Protein AF-A0A530QMY6-F1 (afdb_monomer)

Solvent-accessible surface area (backbone atoms only — not comparable to full-atom values): 8881 Å² total; per-residue (Å²): 111,72,57,63,48,33,36,76,77,66,74,41,60,54,72,68,52,50,52,52,50,52,62,60,22,70,90,35,71,62,56,23,50,40,53,51,51,46,53,53,51,52,51,51,50,56,54,52,53,53,53,49,56,54,51,48,52,52,35,48,56,56,57,70,44,45,64,59,56,50,51,49,48,54,49,35,44,72,74,62,81,38,52,76,68,56,47,51,52,52,51,56,50,50,50,51,50,49,53,51,41,50,49,49,44,52,53,55,69,68,61,67,71,62,64,61,54,55,52,54,46,45,51,47,47,34,56,37,34,36,50,41,25,45,77,71,64,73,33,53,74,66,57,19,48,54,52,28,47,51,52,41,52,49,52,60,55,55,73,67,54,82,131

Secondary structure (DSSP, 8-state):
-HHHHHHHHHS---HHHHHHHHHHHTT-HHHHHHHHHHHHHHHHHHHHHHHHHHHHHHHHHHHHTHHHHHHHHHHHHHHTSS-HHHHHHHHHHHHHHHHHHHHHHHHHHH--TTHHHHHHHHHHHHHHHHHHHHHTS---HHHHHHHHHHHHHHHHHHTTS--

Sequence (163 aa):
ITTTRLILLQADAGEIITAFGTFVVGGSIAVGLVIFLIITVAQFIVVARGAERVAEVAARFTLDALPGKQMSIDAELRNGDIDQAEARRLRQQLERESQLFGAMDGAMKFVKGDVIAGIVIILVNLIGGFAVGTLQHDMSLGDAAATYSLLTVGDGLVAQIPA

Structure (mmCIF, N/CA/C/O backbone):
data_AF-A0A530QMY6-F1
#
_entry.id   AF-A0A530QMY6-F1
#
loop_
_atom_site.group_PDB
_atom_site.id
_atom_site.type_symbol
_atom_site.label_atom_id
_atom_site.label_alt_id
_atom_site.label_comp_id
_atom_site.label_asym_id
_atom_site.label_entity_id
_atom_site.label_seq_id
_atom_site.pdbx_PDB_ins_code
_atom_site.Cartn_x
_atom_site.Cartn_y
_atom_site.Cartn_z
_atom_site.occupancy
_atom_site.B_iso_or_equiv
_atom_site.auth_seq_id
_atom_site.auth_comp_id
_atom_site.auth_asym_id
_atom_site.auth_atom_id
_atom_site.pdbx_PDB_model_num
ATOM 1 N N . ILE A 1 1 ? 2.937 22.413 -10.580 1.00 61.56 1 ILE A N 1
ATOM 2 C CA . ILE A 1 1 ? 2.184 23.051 -11.694 1.00 61.56 1 ILE A CA 1
ATOM 3 C C . ILE A 1 1 ? 3.140 23.648 -12.731 1.00 61.56 1 ILE A C 1
ATOM 5 O O . ILE A 1 1 ? 3.013 23.309 -13.900 1.00 61.56 1 ILE A O 1
ATOM 9 N N . THR A 1 2 ? 4.134 24.452 -12.331 1.00 80.44 2 THR A N 1
ATOM 10 C CA . THR A 1 2 ? 5.116 25.059 -13.256 1.00 80.44 2 THR A CA 1
ATOM 11 C C . THR A 1 2 ? 5.920 24.023 -14.049 1.00 80.44 2 THR A C 1
ATOM 13 O O . THR A 1 2 ? 6.003 24.119 -15.265 1.00 80.44 2 THR A O 1
ATOM 16 N N . THR A 1 3 ? 6.415 22.977 -13.390 1.00 82.94 3 THR A N 1
ATOM 17 C CA . THR A 1 3 ? 7.236 21.925 -14.010 1.00 82.94 3 THR A CA 1
ATOM 18 C C . THR A 1 3 ? 6.471 21.073 -15.024 1.00 82.94 3 THR A C 1
ATOM 20 O O . THR A 1 3 ? 6.904 20.924 -16.157 1.00 82.94 3 THR A O 1
ATOM 23 N N . THR A 1 4 ? 5.289 20.564 -14.661 1.00 85.69 4 THR A N 1
ATOM 24 C CA . THR A 1 4 ? 4.439 19.762 -15.561 1.00 85.69 4 THR A CA 1
ATOM 25 C C . THR A 1 4 ? 4.070 20.536 -16.824 1.00 85.69 4 THR A C 1
ATOM 27 O O . THR A 1 4 ? 4.041 19.977 -17.914 1.00 85.69 4 THR A O 1
ATOM 30 N N . ARG A 1 5 ? 3.828 21.845 -16.691 1.00 87.00 5 ARG A N 1
ATOM 31 C CA . ARG A 1 5 ? 3.547 22.719 -17.829 1.00 87.00 5 ARG A CA 1
ATOM 32 C C . ARG A 1 5 ? 4.751 22.843 -18.768 1.00 87.00 5 ARG A C 1
ATOM 34 O O . ARG A 1 5 ? 4.552 22.799 -19.976 1.00 87.00 5 ARG A O 1
ATOM 41 N N . LEU A 1 6 ? 5.963 23.001 -18.236 1.00 87.31 6 LEU A N 1
ATOM 42 C CA . LEU A 1 6 ? 7.184 23.086 -19.047 1.00 87.31 6 LEU A CA 1
ATOM 43 C C . LEU A 1 6 ? 7.456 21.768 -19.788 1.00 87.31 6 LEU A C 1
ATOM 45 O O . LEU A 1 6 ? 7.688 21.789 -20.994 1.00 87.31 6 LEU A O 1
ATOM 49 N N . ILE A 1 7 ? 7.275 20.627 -19.114 1.00 87.56 7 ILE A N 1
ATOM 50 C CA . ILE A 1 7 ? 7.426 19.299 -19.727 1.00 87.56 7 ILE A CA 1
ATOM 51 C C . ILE A 1 7 ? 6.462 19.131 -20.906 1.00 87.56 7 ILE A C 1
ATOM 53 O O . ILE A 1 7 ? 6.872 1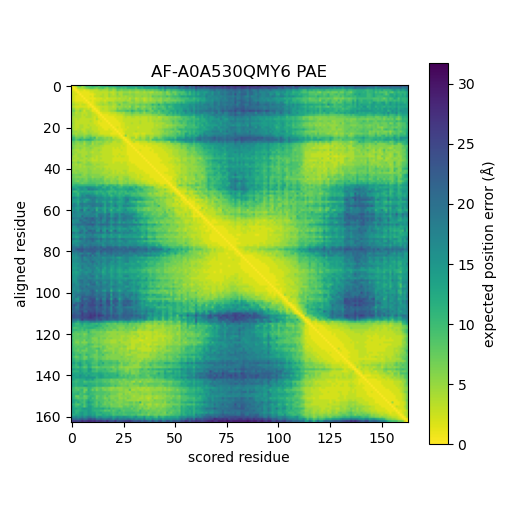8.734 -21.992 1.00 87.56 7 ILE A O 1
ATOM 57 N N . LEU A 1 8 ? 5.179 19.450 -20.710 1.00 89.12 8 LEU A N 1
ATOM 58 C CA . LEU A 1 8 ? 4.148 19.201 -21.721 1.00 89.12 8 LEU A CA 1
ATOM 59 C C . LEU A 1 8 ? 4.136 20.226 -22.865 1.00 89.12 8 LEU A C 1
ATOM 61 O O . LEU A 1 8 ? 3.751 19.872 -23.974 1.00 89.12 8 LEU A O 1
ATOM 65 N N . LEU A 1 9 ? 4.516 21.487 -22.618 1.00 89.88 9 LEU A N 1
ATOM 66 C CA . LEU A 1 9 ? 4.468 22.549 -23.638 1.00 89.88 9 LEU A CA 1
ATOM 67 C C . LEU A 1 9 ? 5.807 22.808 -24.330 1.00 89.88 9 LEU A C 1
ATOM 69 O O . LEU A 1 9 ? 5.812 23.313 -25.448 1.00 89.88 9 LEU A O 1
ATOM 73 N N . GLN A 1 10 ? 6.925 22.541 -23.658 1.00 89.38 10 GLN A N 1
ATOM 74 C CA . GLN A 1 10 ? 8.262 22.926 -24.123 1.00 89.38 10 GLN A CA 1
ATOM 75 C C . GLN A 1 10 ? 9.229 21.742 -24.201 1.00 89.38 10 GLN A C 1
ATOM 77 O O . GLN A 1 10 ? 10.360 21.933 -24.632 1.00 89.38 10 GLN A O 1
ATOM 82 N N . ALA A 1 11 ? 8.799 20.535 -23.801 1.00 86.81 11 ALA A N 1
ATOM 83 C CA . ALA A 1 11 ? 9.664 19.362 -23.660 1.00 86.81 11 ALA A CA 1
ATOM 84 C C . ALA A 1 11 ? 10.898 19.625 -22.772 1.00 86.81 11 ALA A C 1
ATOM 86 O O . ALA A 1 11 ? 11.921 18.958 -22.905 1.00 86.81 11 ALA A O 1
ATOM 87 N N . ASP A 1 12 ? 10.783 20.584 -21.849 1.00 87.50 12 ASP A N 1
ATOM 88 C CA . ASP A 1 12 ? 11.840 20.976 -20.925 1.00 87.50 12 ASP A CA 1
ATOM 89 C C . ASP A 1 12 ? 11.381 20.712 -19.490 1.00 87.50 12 ASP A C 1
ATOM 91 O O . ASP A 1 12 ? 10.367 21.234 -19.021 1.00 87.50 12 ASP A O 1
ATOM 95 N N . ALA A 1 13 ? 12.118 19.855 -18.794 1.00 82.94 13 ALA A N 1
ATOM 96 C CA . ALA A 1 13 ? 11.854 19.485 -17.412 1.00 82.94 13 ALA A CA 1
ATOM 97 C C . ALA A 1 13 ? 12.797 20.194 -16.418 1.00 82.94 13 ALA A C 1
ATOM 99 O O . ALA A 1 13 ? 12.627 20.056 -15.205 1.00 82.94 13 ALA A O 1
ATOM 100 N N . GLY A 1 14 ? 13.781 20.953 -16.911 1.00 87.56 14 GLY A N 1
ATOM 101 C CA . GLY A 1 14 ? 14.922 21.447 -16.147 1.00 87.56 14 GLY A CA 1
ATOM 102 C C . GLY A 1 14 ? 16.026 20.396 -15.963 1.00 87.56 14 GLY A C 1
ATOM 103 O O . GLY A 1 14 ? 15.806 19.190 -16.095 1.00 87.56 14 GLY A O 1
ATOM 104 N N . GLU A 1 15 ? 17.233 20.857 -15.623 1.00 87.06 15 GLU A N 1
ATOM 105 C CA . GLU A 1 15 ? 18.445 20.020 -15.561 1.00 87.06 15 GLU A CA 1
ATOM 106 C C . GLU A 1 15 ? 18.325 18.845 -14.586 1.00 87.06 15 GLU A C 1
ATOM 108 O O . GLU A 1 15 ? 18.714 17.727 -14.914 1.00 87.06 15 GLU A O 1
ATOM 113 N N . ILE A 1 16 ? 17.733 19.070 -13.409 1.00 87.88 16 ILE A N 1
ATOM 114 C CA . ILE A 1 16 ? 17.595 18.033 -12.377 1.00 87.88 16 ILE A CA 1
ATOM 115 C C . ILE A 1 16 ? 16.693 16.898 -12.869 1.00 87.88 16 ILE A C 1
ATOM 117 O O . ILE A 1 16 ? 17.054 15.731 -12.749 1.00 87.88 16 ILE A O 1
ATOM 121 N N . ILE A 1 17 ? 15.528 17.214 -13.438 1.00 88.06 17 ILE A N 1
ATOM 122 C CA . ILE A 1 17 ? 14.568 16.182 -13.856 1.00 88.06 17 ILE A CA 1
ATOM 123 C C . ILE A 1 17 ? 15.103 15.411 -15.055 1.00 88.06 17 ILE A C 1
ATOM 125 O O . ILE A 1 17 ? 14.980 14.190 -15.091 1.00 88.06 17 ILE A O 1
ATOM 129 N N . THR A 1 18 ? 15.756 16.098 -15.991 1.00 87.12 18 THR A N 1
ATOM 130 C CA . THR A 1 18 ? 16.423 15.447 -17.119 1.00 87.12 18 THR A CA 1
ATOM 131 C C . THR A 1 18 ? 17.545 14.523 -16.641 1.00 87.12 18 THR A C 1
ATOM 133 O O . THR A 1 18 ? 17.611 13.386 -17.099 1.00 87.12 18 THR A O 1
ATOM 136 N N . ALA A 1 19 ? 18.374 14.949 -15.680 1.00 88.06 19 ALA A N 1
ATOM 137 C CA . ALA A 1 19 ? 19.452 14.129 -15.120 1.00 88.06 19 ALA A CA 1
ATOM 138 C C . ALA A 1 19 ? 18.935 12.897 -14.355 1.00 88.06 19 ALA A C 1
ATOM 140 O O . ALA A 1 19 ? 19.451 11.795 -14.529 1.00 88.06 19 ALA A O 1
ATOM 141 N N . PHE A 1 20 ? 17.891 13.051 -13.535 1.00 86.06 20 PHE A N 1
ATOM 142 C CA . PHE A 1 20 ? 17.268 11.915 -12.848 1.00 86.06 20 PHE A CA 1
ATOM 143 C C . PHE A 1 20 ? 16.560 10.973 -13.825 1.00 86.06 20 PHE A C 1
ATOM 145 O O . PHE A 1 20 ? 16.655 9.756 -13.679 1.00 86.06 20 PHE A O 1
ATOM 152 N N . GLY A 1 21 ? 15.882 11.516 -14.838 1.00 85.94 21 GLY A N 1
ATOM 153 C CA . GLY A 1 21 ? 15.229 10.730 -15.880 1.00 85.94 21 GLY A CA 1
ATOM 154 C C . GLY A 1 21 ? 16.225 9.878 -16.664 1.00 85.94 21 GLY A C 1
ATOM 155 O O . GLY A 1 21 ? 16.010 8.679 -16.819 1.00 85.94 21 GLY A O 1
ATOM 156 N N . THR A 1 22 ? 17.348 10.454 -17.101 1.00 85.69 22 THR A N 1
ATOM 157 C CA . THR A 1 22 ? 18.393 9.702 -17.815 1.00 85.69 22 THR A CA 1
ATOM 158 C C . THR A 1 22 ? 19.091 8.682 -16.920 1.00 85.69 22 THR A C 1
ATOM 160 O O . THR A 1 22 ? 19.348 7.568 -17.376 1.00 85.69 22 THR A O 1
ATOM 163 N N . PHE A 1 23 ? 19.326 9.012 -15.646 1.00 86.12 23 PHE A N 1
ATOM 164 C CA . PHE A 1 23 ? 19.879 8.077 -14.665 1.00 86.12 23 PHE A CA 1
ATOM 165 C C . PHE A 1 23 ? 18.974 6.854 -14.446 1.00 86.12 23 PHE A C 1
ATOM 167 O O . PHE A 1 23 ? 19.454 5.725 -14.494 1.00 86.12 23 PHE A O 1
ATOM 174 N N . VAL A 1 24 ? 17.666 7.060 -14.251 1.00 85.00 24 VAL A N 1
ATOM 175 C CA . VAL A 1 24 ? 16.705 5.973 -13.974 1.00 85.00 24 VAL A CA 1
ATOM 176 C C . VAL A 1 24 ? 16.416 5.128 -15.214 1.00 85.00 24 VAL A C 1
ATOM 178 O O . VAL A 1 24 ? 16.273 3.913 -15.114 1.00 85.00 24 VAL A O 1
ATOM 181 N N . VAL A 1 25 ? 16.320 5.753 -16.389 1.00 86.44 25 VAL A N 1
ATOM 182 C CA . VAL A 1 25 ? 16.035 5.045 -17.645 1.00 86.44 25 VAL A CA 1
ATOM 183 C C . VAL A 1 25 ? 17.236 4.209 -18.092 1.00 86.44 25 VAL A C 1
ATOM 185 O O . VAL A 1 25 ? 17.046 3.181 -18.736 1.00 86.44 25 VAL A O 1
ATOM 188 N N . GLY A 1 26 ? 18.471 4.615 -17.772 1.00 77.69 26 GLY A N 1
ATOM 189 C CA . GLY A 1 26 ? 19.673 3.818 -18.051 1.00 77.69 26 GLY A CA 1
ATOM 190 C C . GLY A 1 26 ? 19.856 3.441 -19.530 1.00 77.69 26 GLY A C 1
ATOM 191 O O . GLY A 1 26 ? 20.504 2.446 -19.836 1.00 77.69 26 GLY A O 1
ATOM 192 N N . GLY A 1 27 ? 19.243 4.197 -20.450 1.00 79.12 27 GLY A N 1
ATOM 193 C CA . GLY A 1 27 ? 19.217 3.909 -21.891 1.00 79.12 27 GLY A CA 1
ATOM 194 C C . GLY A 1 27 ? 18.046 3.042 -22.380 1.00 79.12 27 GLY A C 1
ATOM 195 O O . GLY A 1 27 ? 17.871 2.908 -23.587 1.00 79.12 27 GLY A O 1
ATOM 196 N N . SER A 1 28 ? 17.199 2.512 -21.490 1.00 83.25 28 SER A N 1
ATOM 197 C CA . SER A 1 28 ? 16.022 1.708 -21.834 1.00 83.25 28 SER A CA 1
ATOM 198 C C . SER A 1 28 ? 14.740 2.281 -21.232 1.00 83.25 28 SER A C 1
ATOM 200 O O . SER A 1 28 ? 14.488 2.185 -20.031 1.00 83.25 28 SER A O 1
ATOM 202 N N . ILE A 1 29 ? 13.872 2.832 -22.090 1.00 83.44 29 ILE A N 1
ATOM 203 C CA . ILE A 1 29 ? 12.568 3.381 -21.671 1.00 83.44 29 ILE A CA 1
ATOM 204 C C . ILE A 1 29 ? 11.733 2.319 -20.940 1.00 83.44 29 ILE A C 1
ATOM 206 O O . ILE A 1 29 ? 11.081 2.634 -19.947 1.00 83.44 29 ILE A O 1
ATOM 210 N N . ALA A 1 30 ? 11.784 1.060 -21.388 1.00 83.50 30 ALA A N 1
ATOM 211 C CA . ALA A 1 30 ? 11.066 -0.033 -20.736 1.00 83.50 30 ALA A CA 1
ATOM 212 C C . ALA A 1 30 ? 11.597 -0.308 -19.321 1.00 83.50 30 ALA A C 1
ATOM 214 O O . ALA A 1 30 ? 10.802 -0.384 -18.389 1.00 83.50 30 ALA A O 1
ATOM 215 N N . VAL A 1 31 ? 12.921 -0.379 -19.134 1.00 84.69 31 VAL A N 1
ATOM 216 C CA . VAL A 1 31 ? 13.528 -0.555 -17.802 1.00 84.69 31 VAL A CA 1
ATOM 217 C C . VAL A 1 31 ? 13.185 0.626 -16.893 1.00 84.69 31 VAL A C 1
ATOM 219 O O . VAL A 1 31 ? 12.745 0.420 -15.763 1.00 84.69 31 VAL A O 1
ATOM 222 N N . GLY A 1 32 ? 13.287 1.858 -17.399 1.00 87.06 32 GLY A N 1
ATOM 223 C CA . GLY A 1 32 ? 12.911 3.056 -16.647 1.00 87.06 32 GLY A CA 1
ATOM 224 C C .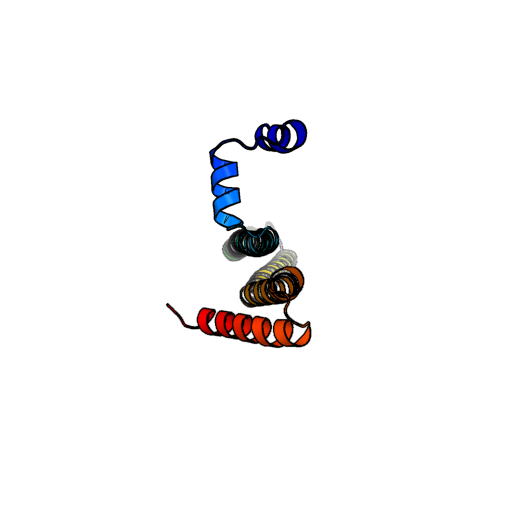 GLY A 1 32 ? 11.447 3.053 -16.200 1.00 87.06 32 GLY A C 1
ATOM 225 O O . GLY A 1 32 ? 11.147 3.440 -15.072 1.00 87.06 32 GLY A O 1
ATOM 226 N N . LEU A 1 33 ? 10.535 2.565 -17.046 1.00 86.88 33 LEU A N 1
ATOM 227 C CA . LEU A 1 33 ? 9.114 2.446 -16.719 1.00 86.88 33 LEU A CA 1
ATOM 228 C C . LEU A 1 33 ? 8.858 1.384 -15.640 1.00 86.88 33 LEU A C 1
ATOM 230 O O . LEU A 1 33 ? 8.059 1.618 -14.735 1.00 86.88 33 LEU A O 1
ATOM 234 N N . VAL A 1 34 ? 9.566 0.253 -15.688 1.00 87.38 34 VAL A N 1
ATOM 235 C CA . VAL A 1 34 ? 9.499 -0.792 -14.652 1.00 87.38 34 VAL A CA 1
ATOM 236 C C . VAL A 1 34 ? 9.977 -0.250 -13.306 1.00 87.38 34 VAL A C 1
ATOM 238 O O . VAL A 1 34 ? 9.256 -0.351 -12.314 1.00 87.38 34 VAL A O 1
ATOM 241 N N . ILE A 1 35 ? 11.141 0.407 -13.275 1.00 88.25 35 ILE A N 1
ATOM 242 C CA . ILE A 1 35 ? 11.688 1.015 -12.053 1.00 88.25 35 ILE A CA 1
ATOM 243 C C . ILE A 1 35 ? 10.732 2.084 -11.504 1.00 88.25 35 ILE A C 1
ATOM 245 O O . ILE A 1 35 ? 10.453 2.109 -10.304 1.00 88.25 35 ILE A O 1
ATOM 249 N N . PHE A 1 36 ? 10.175 2.936 -12.371 1.00 89.31 36 PHE A N 1
ATOM 250 C CA . PHE A 1 36 ? 9.195 3.950 -11.980 1.00 89.31 36 PHE A CA 1
ATOM 251 C C . PHE A 1 36 ? 7.943 3.340 -11.333 1.00 89.31 36 PHE A C 1
ATOM 253 O O . PHE A 1 36 ? 7.481 3.838 -10.303 1.00 89.31 36 PHE A O 1
ATOM 260 N N . LEU A 1 37 ? 7.404 2.255 -11.898 1.00 87.69 37 LEU A N 1
ATOM 261 C CA . LEU A 1 37 ? 6.246 1.557 -11.336 1.00 87.69 37 LEU A CA 1
ATOM 262 C C . LEU A 1 37 ? 6.564 0.946 -9.968 1.00 87.69 37 LEU A C 1
ATOM 264 O O . LEU A 1 37 ? 5.770 1.106 -9.042 1.00 87.69 37 LEU A O 1
ATOM 268 N N . ILE A 1 38 ? 7.730 0.314 -9.811 1.00 87.12 38 ILE A N 1
ATOM 269 C CA . ILE A 1 38 ? 8.165 -0.269 -8.532 1.00 87.12 38 ILE A CA 1
ATOM 270 C C . ILE A 1 38 ? 8.268 0.811 -7.454 1.00 87.12 38 ILE A C 1
ATOM 272 O O . ILE A 1 38 ? 7.695 0.656 -6.376 1.00 87.12 38 ILE A O 1
ATOM 276 N N . ILE A 1 39 ? 8.945 1.926 -7.746 1.00 88.81 39 ILE A N 1
ATOM 277 C CA . ILE A 1 39 ? 9.098 3.038 -6.797 1.00 88.81 39 ILE A CA 1
ATOM 278 C C . ILE A 1 39 ? 7.732 3.636 -6.444 1.00 88.81 39 ILE A C 1
ATOM 280 O O . ILE A 1 39 ? 7.460 3.889 -5.272 1.00 88.81 39 ILE A O 1
ATOM 284 N N . THR A 1 40 ? 6.855 3.823 -7.432 1.00 86.94 40 THR A N 1
ATOM 285 C CA . THR A 1 40 ? 5.504 4.366 -7.222 1.00 86.94 40 THR A CA 1
ATOM 286 C C . THR A 1 40 ? 4.669 3.463 -6.311 1.00 86.94 40 THR A C 1
ATOM 288 O O . THR A 1 40 ? 4.044 3.943 -5.365 1.00 86.94 40 THR A O 1
ATOM 291 N N . VAL A 1 41 ? 4.690 2.147 -6.547 1.00 85.12 41 VAL A N 1
ATOM 292 C CA . VAL A 1 41 ? 4.004 1.159 -5.701 1.00 85.12 41 VAL A CA 1
ATOM 293 C C . VAL A 1 41 ? 4.595 1.151 -4.293 1.00 85.12 41 VAL A C 1
ATOM 295 O O . VAL A 1 41 ? 3.847 1.211 -3.318 1.00 85.12 41 VAL A O 1
ATOM 298 N N . ALA A 1 42 ? 5.923 1.131 -4.166 1.00 83.12 42 ALA A N 1
ATOM 299 C CA . ALA A 1 42 ? 6.595 1.158 -2.871 1.00 83.12 42 ALA A CA 1
ATOM 300 C C . ALA A 1 42 ? 6.210 2.411 -2.064 1.00 83.12 42 ALA A C 1
ATOM 302 O O . ALA A 1 42 ? 5.846 2.309 -0.892 1.00 83.12 42 ALA A O 1
ATOM 303 N N . GLN A 1 43 ? 6.207 3.586 -2.702 1.00 81.56 43 GLN A N 1
ATOM 304 C CA . GLN A 1 43 ? 5.779 4.844 -2.085 1.00 81.56 43 GLN A CA 1
ATOM 305 C C . GLN A 1 43 ? 4.313 4.800 -1.649 1.00 81.56 43 GLN A C 1
ATOM 307 O O . GLN A 1 43 ? 4.004 5.173 -0.518 1.00 81.56 43 GLN A O 1
ATOM 312 N N . PHE A 1 44 ? 3.416 4.305 -2.504 1.00 80.44 44 PHE A N 1
ATOM 313 C CA . PHE A 1 44 ? 2.000 4.168 -2.168 1.00 80.44 44 PHE A CA 1
ATOM 314 C C . PHE A 1 44 ? 1.789 3.290 -0.926 1.00 80.44 44 PHE A C 1
ATOM 316 O O . PHE A 1 44 ? 1.014 3.642 -0.039 1.00 80.44 44 PHE A O 1
ATOM 323 N N . ILE A 1 45 ? 2.531 2.187 -0.814 1.00 77.44 45 ILE A N 1
ATOM 324 C CA . ILE A 1 45 ? 2.446 1.271 0.328 1.00 77.44 45 ILE A CA 1
ATOM 325 C C . ILE A 1 45 ? 2.971 1.920 1.609 1.00 77.44 45 ILE A C 1
ATOM 327 O O . ILE A 1 45 ? 2.347 1.781 2.660 1.00 77.44 45 ILE A O 1
ATOM 331 N N . VAL A 1 46 ? 4.075 2.669 1.547 1.00 76.94 46 VAL A N 1
ATOM 332 C CA . VAL A 1 46 ? 4.582 3.428 2.704 1.00 76.94 46 VAL A CA 1
ATOM 333 C C . VAL A 1 46 ? 3.545 4.444 3.189 1.00 76.94 46 VAL A C 1
ATOM 335 O O . VAL A 1 46 ? 3.300 4.548 4.392 1.00 76.94 46 VAL A O 1
ATOM 338 N N . VAL A 1 47 ? 2.891 5.151 2.264 1.00 77.19 47 VAL A N 1
ATOM 339 C CA . VAL A 1 47 ? 1.823 6.105 2.592 1.00 77.19 47 VAL A CA 1
ATOM 340 C C . VAL A 1 47 ? 0.617 5.392 3.214 1.00 77.19 47 VAL A C 1
ATOM 342 O O . VAL A 1 47 ? 0.110 5.839 4.244 1.00 77.19 47 VAL A O 1
ATOM 345 N N . ALA A 1 48 ? 0.198 4.253 2.656 1.00 73.31 48 ALA A N 1
ATOM 346 C CA . ALA A 1 48 ? -0.905 3.452 3.188 1.00 73.31 48 ALA A CA 1
ATOM 347 C C . ALA A 1 48 ? -0.625 2.943 4.617 1.00 73.31 48 ALA A C 1
ATOM 349 O O . ALA A 1 48 ? -1.489 3.048 5.487 1.00 73.31 48 ALA A O 1
ATOM 350 N N . ARG A 1 49 ? 0.606 2.492 4.900 1.00 70.25 49 ARG A N 1
ATOM 351 C CA . ARG A 1 49 ? 1.051 2.094 6.254 1.00 70.25 49 ARG A CA 1
ATOM 352 C C . ARG A 1 49 ? 1.038 3.259 7.245 1.00 70.25 49 ARG A C 1
ATOM 354 O O . ARG A 1 49 ? 0.764 3.071 8.428 1.00 70.25 49 ARG A O 1
ATOM 361 N N . GLY A 1 50 ? 1.343 4.470 6.779 1.00 67.88 50 GLY A N 1
ATOM 362 C CA . GLY A 1 50 ? 1.239 5.681 7.592 1.00 67.88 50 GLY A CA 1
ATOM 363 C C . GLY A 1 50 ? -0.193 5.929 8.074 1.00 67.88 50 GLY A C 1
ATOM 364 O O . GLY A 1 50 ? -0.399 6.239 9.246 1.00 67.88 50 GLY A O 1
ATOM 365 N N . ALA A 1 51 ? -1.182 5.723 7.200 1.00 66.88 51 ALA A N 1
ATOM 366 C CA . ALA A 1 51 ? -2.598 5.856 7.539 1.00 66.88 51 ALA A CA 1
ATOM 367 C C . ALA A 1 51 ? -3.085 4.765 8.515 1.00 66.88 51 ALA A C 1
ATOM 369 O O . ALA A 1 51 ? -3.879 5.052 9.410 1.00 66.88 51 ALA A O 1
ATOM 370 N N . GLU A 1 52 ? -2.567 3.541 8.392 1.00 68.88 52 GLU A N 1
ATOM 371 C CA . GLU A 1 52 ? -2.889 2.411 9.275 1.00 68.88 52 GLU A CA 1
ATOM 372 C C . GLU A 1 52 ? -2.516 2.692 10.741 1.00 68.88 52 GLU A C 1
ATOM 374 O O . GLU A 1 52 ? -3.340 2.518 11.639 1.00 68.88 52 GLU A O 1
ATOM 379 N N . ARG A 1 53 ? -1.316 3.238 10.987 1.00 71.38 53 ARG A N 1
ATOM 380 C CA . ARG A 1 53 ? -0.867 3.615 12.342 1.00 71.38 53 ARG A CA 1
ATOM 381 C C . ARG A 1 53 ? -1.722 4.717 12.962 1.00 71.38 53 ARG A C 1
ATOM 383 O O . ARG A 1 53 ? -1.965 4.713 14.164 1.00 71.38 53 ARG A O 1
ATOM 390 N N . VAL A 1 54 ? -2.183 5.670 12.154 1.00 70.88 54 VAL A N 1
ATOM 391 C CA . VAL A 1 54 ? -3.068 6.745 12.628 1.00 70.88 54 VAL A CA 1
ATOM 392 C C . VAL A 1 54 ? -4.433 6.182 13.032 1.00 70.88 54 VAL A C 1
ATOM 394 O O . VAL A 1 54 ? -4.984 6.595 14.052 1.00 70.88 54 VAL A O 1
ATOM 397 N N . ALA A 1 55 ? -4.957 5.208 12.286 1.00 69.25 55 ALA A N 1
ATOM 398 C CA . ALA A 1 55 ? -6.211 4.534 12.612 1.00 69.25 55 ALA A CA 1
ATOM 399 C C . ALA A 1 55 ? -6.112 3.653 13.875 1.00 69.25 55 ALA A C 1
ATOM 401 O O . ALA A 1 55 ? -7.026 3.690 14.698 1.00 69.25 55 ALA A O 1
ATOM 402 N N . GLU A 1 56 ? -5.000 2.934 14.079 1.00 74.62 56 GLU A N 1
ATOM 403 C CA . GLU A 1 56 ? -4.719 2.198 15.328 1.00 74.62 56 GLU A CA 1
ATOM 404 C C . GLU A 1 56 ? -4.740 3.142 16.538 1.00 74.62 56 GLU A C 1
ATOM 406 O O . GLU A 1 56 ? -5.403 2.891 17.547 1.00 74.62 56 GLU A O 1
ATOM 411 N N . VAL A 1 57 ? -4.053 4.279 16.417 1.00 75.69 57 VAL A N 1
ATOM 412 C CA . VAL A 1 57 ? -3.992 5.287 17.477 1.00 75.69 57 VAL A CA 1
ATOM 413 C C . VAL A 1 57 ? -5.377 5.875 17.762 1.00 75.69 57 VAL A C 1
ATOM 415 O O . VAL A 1 57 ? -5.742 6.025 18.926 1.00 75.69 57 VAL A O 1
ATOM 418 N N . ALA A 1 58 ? -6.182 6.154 16.733 1.00 72.81 58 ALA A N 1
ATOM 419 C CA . ALA A 1 58 ? -7.545 6.655 16.905 1.00 72.81 58 ALA A CA 1
ATOM 420 C C . ALA A 1 58 ? -8.455 5.649 17.633 1.00 72.81 58 ALA A C 1
ATOM 422 O O . ALA A 1 58 ? -9.142 6.028 18.581 1.00 72.81 58 ALA A O 1
ATOM 423 N N . ALA A 1 59 ? -8.417 4.368 17.246 1.00 77.62 59 ALA A N 1
ATOM 424 C CA . ALA A 1 59 ? -9.182 3.316 17.916 1.00 77.62 59 ALA A CA 1
ATOM 425 C C . ALA A 1 59 ? -8.771 3.179 19.389 1.00 77.62 59 ALA A C 1
ATOM 427 O O . ALA A 1 59 ? -9.625 3.081 20.273 1.00 77.62 59 ALA A O 1
ATOM 428 N N . ARG A 1 60 ? -7.466 3.255 19.669 1.00 81.12 60 ARG A N 1
ATOM 429 C CA . ARG A 1 60 ? -6.940 3.184 21.032 1.00 81.12 60 ARG A CA 1
ATOM 430 C C . ARG A 1 60 ? -7.367 4.370 21.892 1.00 81.12 60 ARG A C 1
ATOM 432 O O . ARG A 1 60 ? -7.808 4.157 23.014 1.00 81.12 60 ARG A O 1
ATOM 439 N N . PHE A 1 61 ? -7.336 5.591 21.357 1.00 79.94 61 PHE A N 1
ATOM 440 C CA . PHE A 1 61 ? -7.837 6.767 22.075 1.00 79.94 61 PHE A CA 1
ATOM 441 C C . PHE A 1 61 ? -9.321 6.649 22.434 1.00 79.94 61 PHE A C 1
ATOM 443 O O . PHE A 1 61 ? -9.727 7.064 23.519 1.00 79.94 61 PHE A O 1
ATOM 450 N N . THR A 1 62 ? -10.140 6.072 21.551 1.00 79.75 62 THR A N 1
ATOM 451 C CA . THR A 1 62 ? -11.555 5.838 21.859 1.00 79.75 62 THR A CA 1
ATOM 452 C C . THR A 1 62 ? -11.744 4.760 22.928 1.00 79.75 62 THR A C 1
ATOM 454 O O . THR A 1 62 ? -12.589 4.925 23.808 1.00 79.75 62 THR A O 1
ATOM 457 N N . LEU A 1 63 ? -10.933 3.698 22.910 1.00 81.25 63 LEU A N 1
ATOM 458 C CA . LEU A 1 63 ? -10.952 2.652 23.938 1.00 81.25 63 LEU A CA 1
ATOM 459 C C . LEU A 1 63 ? -10.474 3.168 25.307 1.00 81.25 63 LEU A C 1
ATOM 461 O O . LEU A 1 63 ? -11.100 2.869 26.325 1.00 81.25 63 LEU A O 1
ATOM 465 N N . ASP A 1 64 ? -9.433 4.001 25.340 1.00 86.06 64 ASP A N 1
ATOM 466 C CA . ASP A 1 64 ? -8.890 4.594 26.571 1.00 86.06 64 ASP A CA 1
ATOM 467 C C . ASP A 1 64 ? -9.889 5.556 27.252 1.00 86.06 64 ASP A C 1
ATOM 469 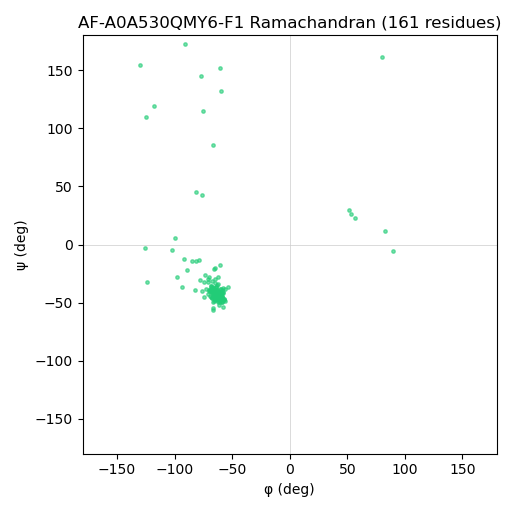O O . ASP A 1 64 ? -9.811 5.791 28.458 1.00 86.06 64 ASP A O 1
ATOM 473 N N . ALA A 1 65 ? -10.873 6.078 26.510 1.00 85.19 65 ALA A N 1
ATOM 474 C CA . ALA A 1 65 ? -11.937 6.930 27.043 1.00 85.19 65 ALA A CA 1
ATOM 475 C C . ALA A 1 65 ? -13.094 6.151 27.711 1.00 85.19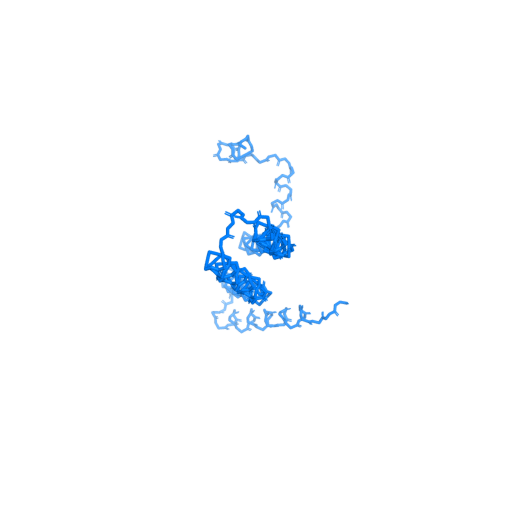 65 ALA A C 1
ATOM 477 O O . ALA A 1 65 ? -13.902 6.749 28.431 1.00 85.19 65 ALA A O 1
ATOM 478 N N . LEU A 1 66 ? -13.196 4.829 27.509 1.00 88.00 66 LEU A N 1
ATOM 479 C CA . LEU A 1 66 ? -14.307 4.012 28.021 1.00 88.00 66 LEU A CA 1
ATOM 480 C C . LEU A 1 66 ? -14.410 3.981 29.556 1.00 88.00 66 LEU A C 1
ATOM 482 O O . LEU A 1 66 ? -15.530 4.118 30.053 1.00 88.00 66 LEU A O 1
ATOM 486 N N . PRO A 1 67 ? -13.316 3.855 30.338 1.00 89.19 67 PRO A N 1
ATOM 487 C CA . PRO A 1 67 ? -13.400 3.904 31.798 1.00 89.19 67 PRO A CA 1
ATOM 488 C C . PRO A 1 67 ? -13.951 5.242 32.298 1.00 89.19 67 PRO A C 1
ATOM 490 O O . PRO A 1 67 ? -14.765 5.263 33.215 1.00 89.19 67 PRO A O 1
ATOM 493 N N . GLY A 1 68 ? -13.575 6.353 31.653 1.00 92.00 68 GLY A N 1
ATOM 494 C CA . GLY A 1 68 ? -14.104 7.680 31.975 1.00 92.00 68 GLY A CA 1
ATOM 495 C C . GLY A 1 68 ? -15.611 7.778 31.728 1.00 92.00 68 GLY A C 1
ATOM 496 O O . GLY A 1 68 ? -16.341 8.260 32.592 1.00 92.00 68 GLY A O 1
ATOM 497 N N . LYS A 1 69 ? -16.088 7.241 30.596 1.00 90.69 69 LYS A N 1
ATOM 498 C CA . LYS A 1 69 ? -17.525 7.146 30.287 1.00 90.69 69 LYS A CA 1
ATOM 499 C C . LYS A 1 69 ? -18.281 6.211 31.248 1.00 90.69 69 LYS A C 1
ATOM 501 O O . LYS A 1 69 ? -19.436 6.469 31.560 1.00 90.69 69 LYS A O 1
ATOM 506 N N . GLN A 1 70 ? -17.662 5.135 31.744 1.00 91.69 70 GLN A N 1
ATOM 507 C CA . GLN A 1 70 ? -18.279 4.289 32.781 1.00 91.69 70 GLN A CA 1
ATOM 508 C C . GLN A 1 70 ? -18.388 5.028 34.115 1.00 91.69 70 GLN A C 1
ATOM 510 O O . GLN A 1 70 ? -19.450 5.025 34.733 1.00 91.69 70 GLN A O 1
ATOM 515 N N . MET A 1 71 ? -17.317 5.711 34.526 1.00 91.94 71 MET A N 1
ATOM 516 C CA . MET A 1 71 ? -17.303 6.489 35.764 1.00 91.94 71 MET A CA 1
ATOM 517 C C . MET A 1 71 ? -18.320 7.636 35.743 1.00 91.94 71 MET A C 1
ATOM 519 O O . MET A 1 71 ? -18.901 7.930 36.785 1.00 91.94 71 MET A O 1
ATOM 523 N N . SER A 1 72 ? -18.571 8.268 34.588 1.00 92.94 72 SER A N 1
ATOM 524 C CA . SER A 1 72 ? -19.607 9.304 34.476 1.00 92.94 72 SER A CA 1
ATOM 525 C C . SER A 1 72 ? -21.013 8.730 34.666 1.00 92.94 72 SER A C 1
ATOM 527 O O . SER A 1 72 ? -21.782 9.291 35.438 1.00 92.94 72 SER A O 1
ATOM 529 N N . ILE A 1 73 ? -21.316 7.568 34.072 1.00 92.19 73 ILE A N 1
ATOM 530 C CA . ILE A 1 73 ? -22.597 6.866 34.279 1.00 92.19 73 ILE A CA 1
ATOM 531 C C . ILE A 1 73 ? -22.778 6.499 35.761 1.00 92.19 73 ILE A C 1
ATOM 533 O O . ILE A 1 73 ? -23.860 6.663 36.322 1.00 92.19 73 ILE A O 1
ATOM 537 N N . ASP A 1 74 ? -21.717 6.024 36.417 1.00 93.38 74 ASP A N 1
ATOM 538 C CA . ASP A 1 74 ? -21.759 5.671 37.839 1.00 93.38 74 ASP A CA 1
ATOM 539 C C . ASP A 1 74 ? -21.974 6.898 38.736 1.00 93.38 74 ASP A C 1
ATOM 541 O O . ASP A 1 74 ? -22.686 6.819 39.741 1.00 93.38 74 ASP A O 1
ATOM 545 N N . ALA A 1 75 ? -21.378 8.037 38.376 1.00 93.81 75 ALA A N 1
ATOM 546 C CA . ALA A 1 75 ? -21.560 9.298 39.081 1.00 93.81 75 ALA A CA 1
ATOM 547 C C . ALA A 1 75 ? -22.988 9.842 38.924 1.00 93.81 75 ALA A C 1
ATOM 549 O O . ALA A 1 75 ? -23.603 10.194 39.928 1.00 93.81 75 ALA A O 1
ATOM 550 N N . GLU A 1 76 ? -23.533 9.850 37.706 1.00 93.75 76 GLU A N 1
ATOM 551 C CA . GLU A 1 76 ? -24.911 10.275 37.418 1.00 93.75 76 GLU A CA 1
ATOM 552 C C . GLU A 1 76 ? -25.936 9.397 38.152 1.00 93.75 76 GLU A C 1
ATOM 554 O O . GLU A 1 76 ? -26.868 9.908 38.775 1.00 93.75 76 GLU A O 1
ATOM 559 N N . LEU A 1 77 ? -25.727 8.073 38.175 1.00 94.50 77 LEU A N 1
ATOM 560 C CA . LEU A 1 77 ? -26.583 7.141 38.917 1.00 94.50 77 LEU A CA 1
ATOM 561 C C . LEU A 1 77 ? -26.529 7.401 40.428 1.00 94.50 77 LEU A C 1
ATOM 563 O O . LEU A 1 77 ? -27.546 7.322 41.116 1.00 94.50 77 LEU A O 1
ATOM 567 N N . ARG A 1 78 ? -25.341 7.708 40.963 1.00 93.94 78 ARG A N 1
ATOM 568 C CA . ARG A 1 78 ? -25.158 8.004 42.391 1.00 93.94 78 ARG A CA 1
ATOM 569 C C . ARG A 1 78 ? -25.766 9.349 42.792 1.00 93.94 78 ARG A C 1
ATOM 571 O O . ARG A 1 78 ? -26.233 9.474 43.921 1.00 93.94 78 ARG A O 1
ATOM 578 N N . ASN A 1 79 ? -25.759 10.327 41.890 1.00 94.94 79 ASN A N 1
ATOM 579 C CA . ASN A 1 79 ? -26.357 11.645 42.104 1.00 94.94 79 ASN A CA 1
ATOM 580 C C . ASN A 1 79 ? -27.885 11.641 41.925 1.00 94.94 79 ASN A C 1
ATOM 582 O O . ASN A 1 79 ? -28.548 12.581 42.354 1.00 94.94 79 ASN A O 1
ATOM 586 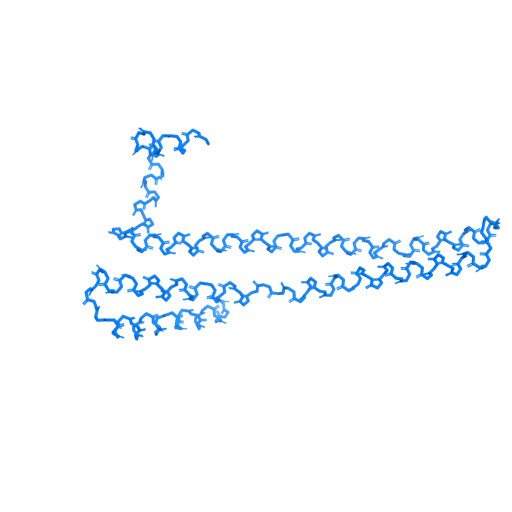N N . GLY A 1 80 ? -28.443 10.574 41.342 1.00 92.06 80 GLY A N 1
ATOM 587 C CA . GLY A 1 80 ? -29.873 10.443 41.068 1.00 92.06 80 GLY A CA 1
ATOM 588 C C . GLY A 1 80 ? -30.324 11.128 39.775 1.00 92.06 80 GLY A C 1
ATOM 589 O O . GLY A 1 80 ? -31.527 11.244 39.557 1.00 92.06 80 GLY A O 1
ATOM 590 N N . ASP A 1 81 ? -29.385 11.556 38.925 1.00 94.50 81 ASP A N 1
ATOM 591 C CA . ASP A 1 81 ? -29.667 12.179 37.624 1.00 94.50 81 ASP A CA 1
ATOM 592 C C . ASP A 1 81 ? -30.225 11.158 36.614 1.00 94.50 81 ASP A C 1
ATOM 594 O O . ASP A 1 81 ? -31.003 11.506 35.725 1.00 94.50 81 ASP A O 1
ATOM 598 N N . ILE A 1 82 ? -29.857 9.882 36.779 1.00 95.06 82 ILE A N 1
ATOM 599 C CA . ILE A 1 82 ? -30.361 8.746 35.998 1.00 95.06 82 ILE A CA 1
ATOM 600 C C . ILE A 1 82 ? -30.821 7.610 36.917 1.00 95.06 82 ILE A C 1
ATOM 602 O O . ILE A 1 82 ? -30.325 7.447 38.034 1.00 95.06 82 ILE A O 1
ATOM 606 N N . ASP A 1 83 ? -31.747 6.783 36.431 1.00 94.25 83 ASP A N 1
ATOM 607 C CA . ASP A 1 83 ? -32.201 5.586 37.137 1.00 94.25 83 ASP A CA 1
ATOM 608 C C . ASP A 1 83 ? -31.378 4.331 36.764 1.00 94.25 83 ASP A C 1
ATOM 610 O O . ASP A 1 83 ? -30.533 4.325 35.864 1.00 94.25 83 ASP A O 1
ATOM 614 N N . GLN A 1 84 ? -31.624 3.223 37.470 1.00 93.81 84 GLN A N 1
ATOM 615 C CA . GLN A 1 84 ? -30.941 1.946 37.213 1.00 93.81 84 GLN A CA 1
ATOM 616 C C . GLN A 1 84 ? -31.216 1.375 35.812 1.00 93.81 84 GLN A C 1
ATOM 618 O O . GLN A 1 84 ? -30.394 0.620 35.281 1.00 93.81 84 GLN A O 1
ATOM 623 N N . ALA A 1 85 ? -32.373 1.683 35.223 1.00 94.12 85 ALA A N 1
ATOM 624 C CA . ALA A 1 85 ? -32.741 1.182 33.906 1.00 94.12 85 ALA A CA 1
ATOM 625 C C . ALA A 1 85 ? -31.947 1.910 32.812 1.00 94.12 85 ALA A C 1
ATOM 627 O O . ALA A 1 85 ? -31.365 1.256 31.941 1.00 94.12 85 ALA A O 1
ATOM 628 N N . GLU A 1 86 ? -31.837 3.235 32.904 1.00 92.75 86 GLU A N 1
ATOM 629 C CA . GLU A 1 86 ? -31.068 4.058 31.976 1.00 92.75 86 GLU A CA 1
ATOM 630 C C . GLU A 1 86 ? -29.564 3.819 32.140 1.00 92.75 86 GLU A C 1
ATOM 632 O O . GLU A 1 86 ? -28.867 3.631 31.143 1.00 92.75 86 GLU A O 1
ATOM 637 N N . ALA A 1 87 ? -29.062 3.672 33.373 1.00 93.50 87 ALA A N 1
ATOM 638 C CA . ALA A 1 87 ? -27.664 3.302 33.611 1.00 93.50 87 ALA A CA 1
ATOM 639 C C . ALA A 1 87 ? -27.296 1.960 32.947 1.00 93.50 87 ALA A C 1
ATOM 641 O O . ALA A 1 87 ? -26.235 1.829 32.330 1.00 93.50 87 ALA A O 1
ATOM 642 N N . ARG A 1 88 ? -28.185 0.953 33.003 1.00 93.50 88 ARG A N 1
ATOM 643 C CA . ARG A 1 88 ? -28.002 -0.313 32.265 1.00 93.50 88 ARG A CA 1
ATOM 644 C C . ARG A 1 88 ? -28.006 -0.105 30.754 1.00 93.50 88 ARG A C 1
ATOM 646 O O . ARG A 1 88 ? -27.173 -0.700 30.070 1.00 93.50 88 ARG A O 1
ATOM 653 N N . ARG A 1 89 ? -28.910 0.730 30.234 1.00 95.19 89 ARG A N 1
ATOM 654 C CA . ARG A 1 89 ? -29.009 1.032 28.798 1.00 95.19 89 ARG A CA 1
ATOM 655 C C . ARG A 1 89 ? -27.734 1.692 28.272 1.00 95.19 89 ARG A C 1
ATOM 657 O O . ARG A 1 89 ? -27.203 1.251 27.254 1.00 95.19 89 ARG A O 1
ATOM 664 N N . LEU A 1 90 ? -27.222 2.691 28.989 1.00 92.94 90 LEU A N 1
ATOM 665 C CA . LEU A 1 90 ? -25.991 3.409 28.654 1.00 92.94 90 LEU A CA 1
ATOM 666 C C . LEU A 1 90 ? -24.766 2.491 28.716 1.00 92.94 90 LEU A C 1
ATOM 668 O O . LEU A 1 90 ? -23.975 2.466 27.776 1.00 92.94 90 LEU A O 1
ATOM 672 N N . ARG A 1 91 ? -24.643 1.651 29.754 1.00 93.94 91 ARG A N 1
ATOM 673 C CA . ARG A 1 91 ? -23.560 0.654 29.839 1.00 93.94 91 ARG A CA 1
ATOM 674 C C . ARG A 1 91 ? -23.595 -0.345 28.678 1.00 93.94 91 ARG A C 1
ATOM 676 O O . ARG A 1 91 ? -22.550 -0.636 28.109 1.00 93.94 91 ARG A O 1
ATOM 683 N N . GLN A 1 92 ? -24.776 -0.814 28.268 1.00 93.62 92 GLN A N 1
ATOM 684 C CA . GLN A 1 92 ? -24.921 -1.692 27.095 1.00 93.62 92 GLN A CA 1
ATOM 685 C C . GLN A 1 92 ? -24.598 -0.993 25.767 1.00 93.62 92 GLN A C 1
ATOM 687 O O . GLN A 1 92 ? -24.187 -1.643 24.804 1.00 93.62 92 GLN A O 1
ATOM 692 N N . GLN A 1 93 ? -24.846 0.313 25.653 1.00 92.25 93 GLN A N 1
ATOM 693 C CA . GLN A 1 93 ? -24.412 1.088 24.487 1.00 92.25 93 GLN A CA 1
ATOM 694 C C . GLN A 1 93 ? -22.890 1.225 24.471 1.00 92.25 93 GLN A C 1
ATOM 696 O O . GLN A 1 93 ? -22.273 0.973 23.440 1.00 92.25 93 GLN A O 1
ATOM 701 N N . LEU A 1 94 ? -22.293 1.526 25.622 1.00 91.69 94 LEU A N 1
ATOM 702 C CA . LEU A 1 94 ? -20.850 1.650 25.785 1.00 91.69 94 LEU A CA 1
ATOM 703 C C . LEU A 1 94 ? -20.113 0.325 25.532 1.00 91.69 94 LEU A C 1
ATOM 705 O O . LEU A 1 94 ? -19.038 0.310 24.941 1.00 91.69 94 LEU A O 1
ATOM 709 N N . GLU A 1 95 ? -20.704 -0.802 25.931 1.00 89.56 95 GLU A N 1
ATOM 710 C CA . GLU A 1 95 ? -20.179 -2.138 25.640 1.00 89.56 95 GLU A CA 1
ATOM 711 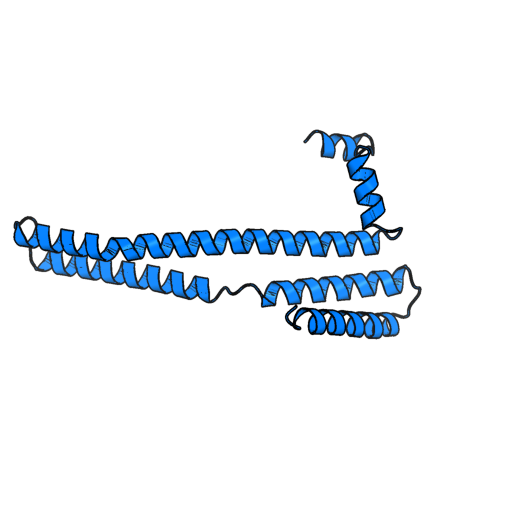C C . GLU A 1 95 ? -20.202 -2.441 24.135 1.00 89.56 95 GLU A C 1
ATOM 713 O O . GLU A 1 95 ? -19.221 -2.945 23.593 1.00 89.56 95 GLU A O 1
ATOM 718 N N . ARG A 1 96 ? -21.279 -2.070 23.433 1.00 89.00 96 ARG A N 1
ATOM 719 C CA . ARG A 1 96 ? -21.353 -2.186 21.967 1.00 89.00 96 ARG A CA 1
ATOM 720 C C . ARG A 1 96 ? -20.350 -1.275 21.263 1.00 89.00 96 ARG A C 1
ATOM 722 O O . ARG A 1 96 ? -19.737 -1.699 20.289 1.00 89.00 96 ARG A O 1
ATOM 729 N N . GLU A 1 97 ? -20.164 -0.055 21.762 1.00 86.12 97 GLU A N 1
ATOM 730 C CA . GLU A 1 97 ? -19.140 0.881 21.286 1.00 86.12 97 GLU A CA 1
ATOM 731 C C . GLU A 1 97 ? -17.742 0.253 21.445 1.00 86.12 97 GLU A C 1
ATOM 733 O O . GLU A 1 97 ? -16.995 0.152 20.475 1.00 86.12 97 GLU A O 1
ATOM 738 N N . SER A 1 98 ? -17.436 -0.289 22.627 1.00 85.50 98 SER A N 1
ATOM 739 C CA . SER A 1 98 ? -16.192 -1.015 22.916 1.00 85.50 98 SER A CA 1
ATOM 740 C C . SER A 1 98 ? -15.962 -2.208 21.984 1.00 85.50 98 SER A C 1
ATOM 742 O O . SER A 1 98 ? -14.880 -2.351 21.417 1.00 85.50 98 SER A O 1
ATOM 744 N N . GLN A 1 99 ? -16.984 -3.040 21.760 1.00 84.94 99 GLN A N 1
ATOM 745 C CA . GLN A 1 99 ? -16.899 -4.182 20.845 1.00 84.94 99 GLN A CA 1
ATOM 746 C C . GLN A 1 99 ? -16.652 -3.741 19.398 1.00 84.94 99 GLN A C 1
ATOM 748 O O . GLN A 1 99 ? -15.858 -4.370 18.703 1.00 84.94 99 GLN A O 1
ATOM 753 N N . LEU A 1 100 ? -17.282 -2.651 18.949 1.00 81.56 100 LEU A N 1
ATOM 754 C CA . LEU A 1 100 ? -17.073 -2.095 17.612 1.00 81.56 100 LEU A CA 1
ATOM 755 C C . LEU A 1 100 ? -15.639 -1.569 17.442 1.00 81.56 100 LEU A C 1
ATOM 757 O O . LEU A 1 100 ? -14.978 -1.918 16.467 1.00 81.56 100 LEU A O 1
ATOM 761 N N . PHE A 1 101 ? -15.139 -0.767 18.387 1.00 79.88 101 PHE A N 1
ATOM 762 C CA . PHE A 1 101 ? -13.775 -0.227 18.326 1.00 79.88 101 PHE A CA 1
ATOM 763 C C . PHE A 1 101 ? -12.707 -1.309 18.516 1.00 79.88 101 PHE A C 1
ATOM 765 O O . PHE A 1 101 ? -11.686 -1.273 17.834 1.00 79.88 101 PHE A O 1
ATOM 772 N N . GLY A 1 102 ? -12.959 -2.314 19.358 1.00 78.19 102 GLY A N 1
ATOM 773 C CA . GLY A 1 102 ? -12.098 -3.488 19.500 1.00 78.19 102 GLY A CA 1
ATOM 774 C C . GLY A 1 102 ? -12.075 -4.363 18.242 1.00 78.19 102 GLY A C 1
ATOM 775 O O . GLY A 1 102 ? -11.013 -4.827 17.832 1.00 78.19 102 GLY A O 1
ATOM 776 N N . ALA A 1 103 ? -13.220 -4.543 17.577 1.00 75.88 103 ALA A N 1
ATOM 777 C CA . ALA A 1 103 ? -13.289 -5.225 16.286 1.00 75.88 103 ALA A CA 1
ATOM 778 C C . ALA A 1 103 ? -12.594 -4.424 15.172 1.00 75.88 103 ALA A C 1
ATOM 780 O O . ALA A 1 103 ? -11.946 -5.028 14.321 1.00 75.88 103 ALA A O 1
ATOM 781 N N . MET A 1 104 ? -12.678 -3.087 15.188 1.00 74.38 104 MET A N 1
ATOM 782 C CA . MET A 1 104 ? -11.943 -2.225 14.254 1.00 74.38 104 MET A CA 1
ATOM 783 C C . MET A 1 104 ? -10.426 -2.282 14.487 1.00 74.38 104 MET A C 1
ATOM 785 O O . MET A 1 104 ? -9.694 -2.473 13.523 1.00 74.38 104 MET A O 1
ATOM 789 N N . ASP A 1 105 ? -9.943 -2.211 15.732 1.00 70.75 105 ASP A N 1
ATOM 790 C CA . ASP A 1 105 ? -8.517 -2.404 16.061 1.00 70.75 105 ASP A CA 1
ATOM 791 C C . ASP A 1 105 ? -8.017 -3.797 15.627 1.00 70.75 105 ASP A C 1
ATOM 793 O O . ASP A 1 105 ? -6.958 -3.935 15.011 1.00 70.75 105 ASP A O 1
ATOM 797 N N . GLY A 1 106 ? -8.825 -4.838 15.861 1.00 65.00 106 GLY A N 1
ATOM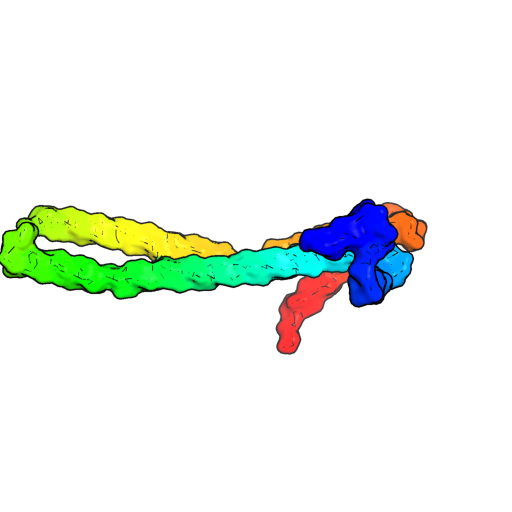 798 C CA . GLY A 1 106 ? -8.548 -6.197 15.398 1.00 65.00 106 GLY A CA 1
ATOM 799 C C . GLY A 1 106 ? -8.484 -6.309 13.872 1.00 65.00 106 GLY A C 1
ATOM 800 O O . GLY A 1 106 ? -7.523 -6.859 13.340 1.00 65.00 106 GLY A O 1
ATOM 801 N N . ALA A 1 107 ? -9.468 -5.762 13.156 1.00 61.91 107 ALA A N 1
ATOM 802 C CA . ALA A 1 107 ? -9.513 -5.778 11.696 1.00 61.91 107 ALA A CA 1
ATOM 803 C C . ALA A 1 107 ? -8.330 -5.022 11.077 1.00 61.91 107 ALA A C 1
ATOM 805 O O . ALA A 1 107 ? -7.717 -5.533 10.144 1.00 61.91 107 ALA A O 1
ATOM 806 N N . MET A 1 108 ? -7.958 -3.863 11.631 1.00 58.88 108 MET A N 1
ATOM 807 C CA . MET A 1 108 ? -6.791 -3.094 11.188 1.00 58.88 108 MET A CA 1
ATOM 808 C C . MET A 1 108 ? -5.489 -3.885 11.380 1.00 58.88 108 MET A C 1
ATOM 810 O O . MET A 1 108 ? -4.690 -3.955 10.456 1.00 58.88 108 MET A O 1
ATOM 814 N N . LYS A 1 109 ? -5.318 -4.603 12.501 1.00 56.97 109 LYS A N 1
ATOM 815 C CA . LYS A 1 109 ? -4.164 -5.504 12.726 1.00 56.97 109 LYS A CA 1
ATOM 816 C C . LYS A 1 109 ? -4.109 -6.706 11.771 1.00 56.97 109 LYS A C 1
ATOM 818 O O . LYS A 1 109 ? -3.040 -7.300 11.606 1.00 56.97 109 LYS A O 1
ATOM 823 N N . PHE A 1 110 ? -5.232 -7.070 11.146 1.00 50.12 110 PHE A N 1
ATOM 824 C CA . PHE A 1 110 ? -5.305 -8.089 10.091 1.00 50.12 110 PHE A CA 1
ATOM 825 C C . PHE A 1 110 ? -4.993 -7.538 8.690 1.00 50.12 110 PHE A C 1
ATOM 827 O O . PHE A 1 110 ? -4.666 -8.325 7.801 1.00 50.12 110 PHE A O 1
ATOM 834 N N . VAL A 1 111 ? -4.975 -6.213 8.493 1.00 53.28 111 VAL A N 1
ATOM 835 C CA . VAL A 1 111 ? -4.470 -5.556 7.272 1.00 53.28 111 VAL A CA 1
ATOM 836 C C . VAL A 1 111 ? -2.940 -5.453 7.330 1.00 53.28 111 VAL A C 1
ATOM 838 O O . VAL A 1 111 ? -2.349 -4.436 7.001 1.00 53.28 111 VAL A O 1
ATOM 841 N N . LYS A 1 112 ? -2.244 -6.529 7.717 1.00 56.72 112 LYS A N 1
ATOM 842 C CA . LYS A 1 112 ? -0.780 -6.605 7.601 1.00 56.72 112 LYS A CA 1
ATOM 843 C C . LYS A 1 112 ? -0.387 -6.617 6.117 1.00 56.72 112 LYS A C 1
ATOM 845 O O . LYS A 1 112 ? -0.212 -7.665 5.500 1.00 56.72 112 LYS A O 1
ATOM 850 N N . GLY A 1 113 ? -0.263 -5.425 5.537 1.00 57.50 113 GLY A N 1
ATOM 851 C CA . GLY A 1 113 ? 0.012 -5.147 4.125 1.00 57.50 113 GLY A CA 1
ATOM 852 C C . GLY A 1 113 ? 1.465 -5.365 3.696 1.00 57.50 113 GLY A C 1
ATOM 853 O O . GLY A 1 113 ? 2.026 -4.537 2.974 1.00 57.50 113 GLY A O 1
ATOM 854 N N . ASP A 1 114 ? 2.101 -6.450 4.141 1.00 62.50 114 ASP A N 1
ATOM 855 C CA . ASP A 1 114 ? 3.485 -6.768 3.753 1.00 62.50 114 ASP A CA 1
ATOM 856 C C . ASP A 1 114 ? 3.542 -7.710 2.543 1.00 62.50 114 ASP A C 1
ATOM 858 O O . ASP A 1 114 ? 4.333 -7.521 1.623 1.00 62.50 114 ASP A O 1
ATOM 862 N N . VAL A 1 115 ? 2.603 -8.654 2.458 1.00 64.44 115 VAL A N 1
ATOM 863 C CA . VAL A 1 115 ? 2.562 -9.648 1.373 1.00 64.44 115 VAL A CA 1
ATOM 864 C C . VAL A 1 115 ? 2.085 -9.038 0.049 1.00 64.44 115 VAL A C 1
ATOM 866 O O . VAL A 1 115 ? 2.555 -9.414 -1.023 1.00 64.44 115 VAL A O 1
ATOM 869 N N . ILE A 1 116 ? 1.194 -8.044 0.108 1.00 73.19 116 ILE A N 1
ATOM 870 C CA . ILE A 1 116 ? 0.645 -7.380 -1.085 1.00 73.19 116 ILE A CA 1
ATOM 871 C C . ILE A 1 116 ? 1.750 -6.620 -1.835 1.00 73.19 116 ILE A C 1
ATOM 873 O O . ILE A 1 116 ? 1.784 -6.646 -3.062 1.00 73.19 116 ILE A O 1
ATOM 877 N N . ALA A 1 117 ? 2.690 -6.006 -1.107 1.00 75.19 117 ALA A N 1
ATOM 878 C CA . ALA A 1 117 ? 3.819 -5.282 -1.689 1.00 75.19 117 ALA A CA 1
ATOM 879 C C . ALA A 1 117 ? 4.707 -6.194 -2.535 1.00 75.19 117 ALA A C 1
ATOM 881 O O . ALA A 1 117 ? 4.952 -5.914 -3.709 1.00 75.19 117 ALA A O 1
ATOM 882 N N . GLY A 1 118 ? 5.131 -7.314 -1.944 1.00 76.38 118 GLY A N 1
ATOM 883 C CA . GLY A 1 118 ? 5.967 -8.300 -2.619 1.00 76.38 118 GLY A CA 1
ATOM 884 C C . GLY A 1 118 ? 5.290 -8.864 -3.865 1.00 76.38 118 GLY A C 1
ATOM 885 O O . GLY A 1 118 ? 5.913 -8.924 -4.919 1.00 76.38 118 GLY A O 1
ATOM 886 N N . ILE A 1 119 ? 3.995 -9.189 -3.790 1.00 80.31 119 ILE A N 1
ATOM 887 C CA . ILE A 1 119 ? 3.244 -9.721 -4.938 1.00 80.31 119 ILE A CA 1
ATOM 888 C C . ILE A 1 119 ? 3.172 -8.705 -6.083 1.00 80.31 119 ILE A C 1
ATOM 890 O O . ILE A 1 119 ? 3.400 -9.072 -7.235 1.00 80.31 119 ILE A O 1
ATOM 894 N N . VAL A 1 120 ? 2.878 -7.433 -5.796 1.00 83.81 120 VAL A N 1
ATOM 895 C CA . VAL A 1 120 ? 2.793 -6.407 -6.847 1.00 83.81 120 VAL A CA 1
ATOM 896 C C . VAL A 1 120 ? 4.157 -6.182 -7.500 1.00 83.81 120 VAL A C 1
ATOM 898 O O . VAL A 1 120 ? 4.230 -6.115 -8.725 1.00 83.81 120 VAL A O 1
ATOM 901 N N . ILE A 1 121 ? 5.238 -6.125 -6.717 1.00 84.50 121 ILE A N 1
ATOM 902 C CA . ILE A 1 121 ? 6.600 -5.969 -7.250 1.00 84.50 121 ILE A CA 1
ATOM 903 C C . ILE A 1 121 ? 6.981 -7.171 -8.122 1.00 84.50 121 ILE A C 1
ATOM 905 O O . ILE A 1 121 ? 7.466 -6.977 -9.234 1.00 84.50 121 ILE A O 1
ATOM 909 N N . ILE A 1 122 ? 6.687 -8.397 -7.677 1.00 86.56 122 ILE A N 1
ATOM 910 C CA . ILE A 1 122 ? 6.905 -9.625 -8.456 1.00 86.56 122 ILE A CA 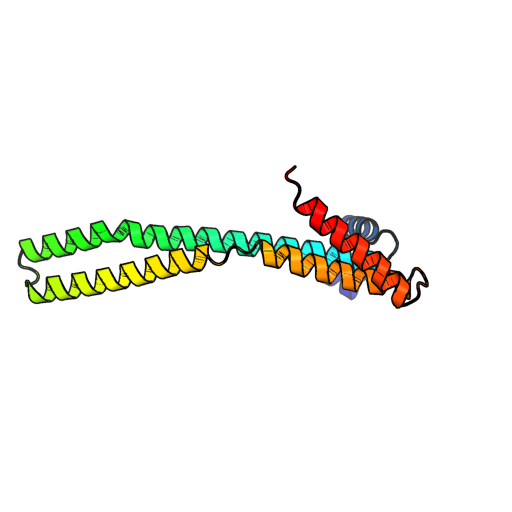1
ATOM 911 C C . ILE A 1 122 ? 6.166 -9.559 -9.797 1.00 86.56 122 ILE A C 1
ATOM 913 O O . ILE A 1 122 ? 6.755 -9.843 -10.837 1.00 86.56 122 ILE A O 1
ATOM 917 N N . LEU A 1 123 ? 4.895 -9.147 -9.805 1.00 88.12 123 LEU A N 1
ATOM 918 C CA . LEU A 1 123 ? 4.111 -9.040 -11.039 1.00 88.12 123 LEU A CA 1
ATOM 919 C C . LEU A 1 123 ? 4.671 -7.980 -11.994 1.00 88.12 123 LEU A C 1
ATOM 921 O O . LEU A 1 123 ? 4.760 -8.228 -13.197 1.00 88.12 123 LEU A O 1
ATOM 925 N N . VAL A 1 124 ? 5.070 -6.818 -11.470 1.00 89.19 124 VAL A N 1
ATOM 926 C CA . VAL A 1 124 ? 5.672 -5.743 -12.271 1.00 89.19 124 VAL A CA 1
ATOM 927 C C . VAL A 1 124 ? 7.022 -6.179 -12.843 1.00 89.19 124 VAL A C 1
ATOM 929 O O . VAL A 1 124 ? 7.256 -5.969 -14.031 1.00 89.19 124 VAL A O 1
ATOM 932 N N . ASN A 1 125 ? 7.876 -6.835 -12.052 1.00 87.81 125 ASN A N 1
ATOM 933 C CA . ASN A 1 125 ? 9.156 -7.378 -12.516 1.00 87.81 125 ASN A CA 1
ATOM 934 C C . ASN A 1 125 ? 8.970 -8.458 -13.575 1.00 87.81 125 ASN A C 1
ATOM 936 O O . ASN A 1 125 ? 9.704 -8.483 -14.560 1.00 87.81 125 ASN A O 1
ATOM 940 N N . LEU A 1 126 ? 7.965 -9.315 -13.411 1.00 88.06 126 LEU A N 1
ATOM 941 C CA . LEU A 1 126 ? 7.685 -10.367 -14.369 1.00 88.06 126 LEU A CA 1
ATOM 942 C C . LEU A 1 126 ? 7.228 -9.766 -15.705 1.00 88.06 126 LEU A C 1
ATOM 944 O O . LEU A 1 126 ? 7.879 -9.983 -16.721 1.00 88.06 126 LEU A O 1
ATOM 948 N N . ILE A 1 127 ? 6.168 -8.951 -15.707 1.00 88.88 127 ILE A N 1
ATOM 949 C CA . ILE A 1 127 ? 5.615 -8.322 -16.923 1.00 88.88 127 ILE A CA 1
ATOM 950 C C . ILE A 1 127 ? 6.637 -7.383 -17.576 1.00 88.88 127 ILE A C 1
ATOM 952 O O . ILE A 1 127 ? 6.813 -7.387 -18.795 1.00 88.88 127 ILE A O 1
ATOM 956 N N . GLY A 1 128 ? 7.331 -6.590 -16.763 1.00 88.00 128 GLY A N 1
ATOM 957 C CA . GLY A 1 128 ? 8.386 -5.690 -17.203 1.00 88.00 128 GLY A CA 1
ATOM 958 C C . GLY A 1 128 ? 9.565 -6.433 -17.812 1.00 88.00 128 GLY A C 1
ATOM 959 O O . GLY A 1 128 ? 10.020 -6.093 -18.901 1.00 88.00 128 GLY A O 1
ATOM 960 N N . GLY A 1 129 ? 10.013 -7.493 -17.144 1.00 85.94 129 GLY A N 1
ATOM 961 C CA . GLY A 1 129 ? 11.061 -8.384 -17.616 1.00 85.94 129 GLY A CA 1
ATOM 962 C C . GLY A 1 129 ? 10.696 -9.060 -18.932 1.00 85.94 129 GLY A C 1
ATOM 963 O O . GLY A 1 129 ? 11.486 -9.039 -19.868 1.00 85.94 129 GLY A O 1
ATOM 964 N N . PHE A 1 130 ? 9.464 -9.552 -19.060 1.00 87.25 130 PHE A N 1
ATOM 965 C CA . PHE A 1 130 ? 8.926 -10.065 -20.320 1.00 87.25 130 PHE A CA 1
ATOM 966 C C . PHE A 1 130 ? 8.991 -9.035 -21.452 1.00 87.25 130 PHE A C 1
ATOM 968 O O . PHE A 1 130 ? 9.457 -9.351 -22.550 1.00 87.25 130 PHE A O 1
ATOM 975 N N . ALA A 1 131 ? 8.544 -7.803 -21.193 1.00 85.88 131 ALA A N 1
ATOM 976 C CA . ALA A 1 131 ? 8.568 -6.730 -22.181 1.00 85.88 131 ALA A CA 1
ATOM 977 C C . ALA A 1 131 ? 10.005 -6.356 -22.578 1.00 85.88 131 ALA A C 1
ATOM 979 O O . ALA A 1 131 ? 10.290 -6.201 -23.759 1.00 85.88 131 ALA A O 1
ATOM 980 N N . VAL A 1 132 ? 10.933 -6.267 -21.623 1.00 87.19 132 VAL A N 1
ATOM 981 C CA . VAL A 1 132 ? 12.350 -5.978 -21.902 1.00 87.19 132 VAL A CA 1
ATOM 982 C C . VAL A 1 132 ? 13.010 -7.136 -22.659 1.00 87.19 132 VAL A C 1
ATOM 984 O O . VAL A 1 132 ? 13.669 -6.913 -23.671 1.00 87.19 132 VAL A O 1
ATOM 987 N N . GLY A 1 133 ? 12.791 -8.375 -22.220 1.00 85.81 133 GLY A N 1
ATOM 988 C CA . GLY A 1 133 ? 13.359 -9.574 -22.832 1.00 85.81 133 GLY A CA 1
ATOM 989 C C . GLY A 1 133 ? 12.961 -9.734 -24.294 1.00 85.81 133 GLY A C 1
ATOM 990 O O . GLY A 1 133 ? 13.810 -9.985 -25.143 1.00 85.81 133 GLY A O 1
ATOM 991 N N . THR A 1 134 ? 11.680 -9.530 -24.595 1.00 85.56 134 THR A N 1
ATOM 992 C CA . THR A 1 134 ? 11.151 -9.698 -25.956 1.00 85.56 134 THR A CA 1
ATOM 993 C C . THR A 1 134 ? 11.389 -8.486 -26.853 1.00 85.56 134 THR A C 1
ATOM 995 O O . THR A 1 134 ? 11.701 -8.662 -28.024 1.00 85.56 134 THR A O 1
ATOM 998 N N . LEU A 1 135 ? 11.265 -7.257 -26.336 1.00 83.75 135 LEU A N 1
ATOM 999 C CA . LEU A 1 135 ? 11.352 -6.045 -27.164 1.00 83.75 135 LEU A CA 1
ATOM 1000 C C . LEU A 1 135 ? 12.774 -5.495 -27.309 1.00 83.75 135 LEU A C 1
ATOM 1002 O O . LEU A 1 135 ? 13.018 -4.718 -28.228 1.00 83.75 135 LEU A O 1
ATOM 1006 N N . GLN A 1 136 ? 13.691 -5.824 -26.395 1.00 81.75 136 GLN A N 1
ATOM 1007 C CA . GLN A 1 136 ? 15.037 -5.234 -26.377 1.00 81.75 136 GLN A CA 1
ATOM 1008 C C . GLN A 1 136 ? 16.161 -6.260 -26.421 1.00 81.75 136 GLN A C 1
ATOM 1010 O O . GLN A 1 136 ? 17.211 -5.969 -26.985 1.00 81.75 136 GLN A O 1
ATOM 1015 N N . HIS A 1 137 ? 15.957 -7.443 -25.842 1.00 84.56 137 HIS A N 1
ATOM 1016 C CA . HIS A 1 137 ? 16.961 -8.510 -25.847 1.00 84.56 137 HIS A CA 1
ATOM 1017 C C . HIS A 1 137 ? 16.704 -9.587 -26.909 1.00 84.56 137 HIS A C 1
ATOM 1019 O O . HIS A 1 137 ? 17.427 -10.579 -26.936 1.00 84.56 137 HIS A O 1
ATOM 1025 N N . ASP A 1 138 ? 15.696 -9.391 -27.769 1.00 85.00 138 ASP A N 1
ATOM 1026 C CA . ASP A 1 138 ? 15.332 -10.288 -28.879 1.00 85.00 138 ASP A CA 1
ATOM 1027 C C . ASP A 1 138 ? 15.152 -11.757 -28.432 1.00 85.00 138 ASP A C 1
ATOM 1029 O O . ASP A 1 138 ? 15.405 -12.714 -29.166 1.00 85.00 138 ASP A O 1
ATOM 1033 N N . MET A 1 139 ? 14.742 -11.947 -27.172 1.00 89.50 139 MET A N 1
ATOM 1034 C CA . MET A 1 139 ? 14.535 -13.265 -26.585 1.00 89.50 139 MET A CA 1
ATOM 1035 C C . MET A 1 139 ? 13.217 -13.848 -27.080 1.00 89.50 139 MET A C 1
ATOM 1037 O O . MET A 1 139 ? 12.208 -13.146 -27.205 1.00 89.50 139 MET A O 1
ATOM 1041 N N . SER A 1 140 ? 13.186 -15.169 -27.268 1.00 91.94 140 SER A N 1
ATOM 1042 C CA . SER A 1 140 ? 11.920 -15.856 -27.494 1.00 91.94 140 SER A CA 1
ATOM 1043 C C . SER A 1 140 ? 10.993 -15.666 -26.285 1.00 91.94 140 SER A C 1
ATOM 1045 O O . SER A 1 140 ? 11.445 -15.522 -25.146 1.00 91.94 140 SER A O 1
ATOM 1047 N N . LEU A 1 141 ? 9.677 -15.700 -26.517 1.00 83.56 141 LEU A N 1
ATOM 1048 C CA . LEU A 1 141 ? 8.682 -15.597 -25.441 1.00 83.56 141 LEU A CA 1
ATOM 1049 C C . LEU A 1 141 ? 8.923 -16.628 -24.323 1.00 83.56 141 LEU A C 1
ATOM 1051 O O . LEU A 1 141 ? 8.728 -16.314 -23.150 1.00 83.56 141 LEU A O 1
ATOM 1055 N N . GLY A 1 142 ? 9.370 -17.838 -24.678 1.00 88.12 142 GLY A N 1
ATOM 1056 C CA . GLY A 1 142 ? 9.689 -18.899 -23.721 1.00 88.12 142 GLY A CA 1
ATOM 1057 C C . GLY A 1 142 ? 10.955 -18.616 -22.912 1.00 88.12 142 GLY A C 1
ATOM 1058 O O . GLY A 1 142 ? 10.952 -18.788 -21.693 1.00 88.12 142 GLY A O 1
ATOM 1059 N N . ASP A 1 143 ? 12.009 -18.120 -23.560 1.00 87.56 143 ASP A N 1
ATOM 1060 C CA . ASP A 1 143 ? 13.278 -17.819 -22.888 1.00 87.56 143 ASP A CA 1
ATOM 1061 C C . ASP A 1 143 ? 13.147 -16.605 -21.965 1.00 87.56 143 ASP A C 1
ATOM 1063 O O . ASP A 1 143 ? 13.655 -16.616 -20.839 1.00 87.56 143 ASP A O 1
ATOM 1067 N N . ALA A 1 144 ? 12.414 -15.575 -22.405 1.00 89.12 144 ALA A N 1
ATOM 1068 C CA . ALA A 1 144 ? 12.067 -14.427 -21.575 1.00 89.12 144 ALA A CA 1
ATOM 1069 C C . ALA A 1 144 ? 11.249 -14.870 -20.348 1.00 89.12 144 ALA A C 1
ATOM 1071 O O . ALA A 1 144 ? 11.559 -14.463 -19.227 1.00 89.12 144 ALA A O 1
ATOM 1072 N N . ALA A 1 145 ? 10.275 -15.773 -20.526 1.00 87.31 145 ALA A N 1
ATOM 1073 C CA . ALA A 1 145 ? 9.501 -16.323 -19.414 1.00 87.31 145 ALA A CA 1
ATOM 1074 C C . ALA A 1 145 ? 10.378 -17.004 -18.378 1.00 87.31 145 ALA A C 1
ATOM 1076 O O . ALA A 1 145 ? 10.299 -16.678 -17.194 1.00 87.31 145 ALA A O 1
ATOM 1077 N N . ALA A 1 146 ? 11.211 -17.943 -18.819 1.00 89.12 146 ALA A N 1
ATOM 1078 C CA . ALA A 1 146 ? 12.049 -18.729 -17.931 1.00 89.12 146 ALA A CA 1
ATOM 1079 C C . ALA A 1 146 ? 13.046 -17.836 -17.179 1.00 89.12 146 ALA A C 1
ATOM 1081 O O . ALA A 1 146 ? 13.164 -17.925 -15.956 1.00 89.12 146 ALA A O 1
ATOM 1082 N N . THR A 1 147 ? 13.706 -16.929 -17.901 1.00 90.12 147 THR A N 1
ATOM 1083 C CA . THR A 1 147 ? 14.760 -16.067 -17.355 1.00 90.12 147 THR A CA 1
ATOM 1084 C C . THR A 1 147 ? 14.205 -15.086 -16.333 1.00 90.12 147 THR A C 1
ATOM 1086 O O . THR A 1 147 ? 14.652 -15.063 -15.187 1.00 90.12 147 THR A O 1
ATOM 1089 N N . TYR A 1 148 ? 13.197 -14.296 -16.706 1.00 89.62 148 TYR A N 1
ATOM 1090 C CA . TYR A 1 148 ? 12.672 -13.266 -15.815 1.00 89.62 148 TYR A CA 1
ATOM 1091 C C . TYR A 1 148 ? 11.835 -13.854 -14.675 1.00 89.62 148 TYR A C 1
ATOM 1093 O O . TYR A 1 148 ? 11.831 -13.276 -13.590 1.00 89.62 148 TYR A O 1
ATOM 1101 N N . SER A 1 149 ? 11.223 -15.034 -14.846 1.00 89.00 149 SER A N 1
ATOM 1102 C CA . SER A 1 149 ? 10.618 -15.762 -13.720 1.00 89.00 149 SER A CA 1
ATOM 1103 C C . SER A 1 149 ? 11.673 -16.207 -12.709 1.00 89.00 149 SER A C 1
ATOM 1105 O O . SER A 1 149 ? 11.499 -15.975 -11.516 1.00 89.00 149 SER A O 1
ATOM 1107 N N . LEU A 1 150 ? 12.783 -16.802 -13.167 1.00 91.56 150 LEU A N 1
ATOM 1108 C CA . LEU A 1 150 ? 13.869 -17.246 -12.288 1.00 91.56 150 LEU A CA 1
ATOM 1109 C C . LEU A 1 150 ? 14.473 -16.074 -11.506 1.00 91.56 150 LEU A C 1
ATOM 1111 O O . LEU A 1 150 ? 14.630 -16.162 -10.290 1.00 91.56 150 LEU A O 1
ATOM 1115 N N . LEU A 1 151 ? 14.772 -14.970 -12.195 1.00 91.38 151 LEU A N 1
ATOM 1116 C CA . LEU A 1 151 ? 15.343 -13.772 -11.576 1.00 91.38 151 LEU A CA 1
ATOM 1117 C C . LEU A 1 151 ? 14.379 -13.132 -10.572 1.00 91.38 151 LEU A C 1
ATOM 1119 O O . LEU A 1 151 ? 14.797 -12.778 -9.475 1.00 91.38 151 LEU A O 1
ATOM 1123 N N . THR A 1 152 ? 13.089 -13.044 -10.908 1.00 89.19 152 THR A N 1
ATOM 1124 C CA . THR A 1 152 ? 12.072 -12.466 -10.015 1.00 89.19 152 THR A CA 1
ATOM 1125 C C . THR A 1 152 ? 11.859 -13.322 -8.765 1.00 89.19 152 THR A C 1
ATOM 1127 O O . THR A 1 152 ? 11.724 -12.790 -7.665 1.00 89.19 152 THR A O 1
ATOM 1130 N N . VAL A 1 153 ? 11.859 -14.653 -8.901 1.00 87.19 153 VAL A N 1
ATOM 1131 C CA . VAL A 1 153 ? 11.786 -15.565 -7.747 1.00 87.19 153 VAL A CA 1
ATOM 1132 C C . VAL A 1 153 ? 13.042 -15.444 -6.884 1.00 87.19 153 VAL A C 1
ATOM 1134 O O . VAL A 1 153 ? 12.930 -15.386 -5.663 1.00 87.19 153 VAL A O 1
ATOM 1137 N N . GLY A 1 154 ? 14.225 -15.365 -7.500 1.00 87.31 154 GLY A N 1
ATOM 1138 C CA . GLY A 1 154 ? 15.487 -15.156 -6.789 1.00 87.31 154 GLY A CA 1
ATOM 1139 C C . GLY A 1 154 ? 15.497 -13.858 -5.979 1.00 87.31 154 GLY A C 1
ATOM 1140 O O . GLY A 1 154 ? 15.807 -13.889 -4.791 1.00 87.31 154 GLY A O 1
ATOM 1141 N N . ASP A 1 155 ? 15.083 -12.748 -6.590 1.00 85.44 155 ASP A N 1
ATOM 1142 C CA . ASP A 1 155 ? 14.937 -11.445 -5.929 1.00 85.44 155 ASP A CA 1
ATOM 1143 C C . ASP A 1 155 ? 13.953 -11.514 -4.747 1.00 85.44 155 ASP A C 1
ATOM 1145 O O . ASP A 1 155 ? 14.274 -11.111 -3.628 1.00 85.44 155 ASP A O 1
ATOM 1149 N N . GLY A 1 156 ? 12.792 -12.149 -4.945 1.00 81.69 156 GLY A N 1
ATOM 1150 C CA . GLY A 1 156 ? 11.797 -12.349 -3.889 1.00 81.69 156 GLY A CA 1
ATOM 1151 C C . GLY A 1 156 ? 12.261 -13.246 -2.732 1.00 81.69 156 GLY A C 1
ATOM 1152 O O . GLY A 1 156 ? 11.806 -13.066 -1.601 1.00 81.69 156 GLY A O 1
ATOM 1153 N N . LEU A 1 157 ? 13.159 -14.205 -2.984 1.00 82.94 157 LEU A N 1
ATOM 1154 C CA . LEU A 1 157 ? 13.772 -15.037 -1.941 1.00 82.94 157 LEU A CA 1
ATOM 1155 C C . LEU A 1 157 ? 14.858 -14.274 -1.176 1.00 82.94 157 LEU A C 1
ATOM 1157 O O . LEU A 1 157 ? 14.924 -14.385 0.046 1.00 82.94 157 LEU A O 1
ATOM 1161 N N . VAL A 1 158 ? 15.674 -13.469 -1.864 1.00 83.25 158 VAL A N 1
ATOM 1162 C CA . VAL A 1 158 ? 16.692 -12.616 -1.227 1.00 83.25 158 VAL A CA 1
ATOM 1163 C C . VAL A 1 158 ? 16.041 -11.550 -0.351 1.00 83.25 158 VAL A C 1
ATOM 1165 O O . VAL A 1 158 ? 16.491 -11.338 0.771 1.00 83.25 158 VAL A O 1
ATOM 1168 N N . ALA A 1 159 ? 14.941 -10.942 -0.801 1.00 74.81 159 ALA A N 1
ATOM 1169 C CA . ALA A 1 159 ? 14.198 -9.939 -0.036 1.00 74.81 159 ALA A CA 1
ATOM 1170 C C . ALA A 1 159 ? 13.633 -10.461 1.303 1.00 74.81 159 ALA A C 1
ATOM 1172 O O . ALA A 1 159 ? 13.272 -9.668 2.170 1.00 74.81 159 ALA A O 1
ATOM 1173 N N . GLN A 1 160 ? 13.547 -11.784 1.480 1.00 70.88 160 GLN A N 1
ATOM 1174 C CA . GLN A 1 160 ? 13.106 -12.421 2.724 1.00 70.88 160 GLN A CA 1
ATOM 1175 C C . GLN A 1 160 ? 14.256 -12.757 3.679 1.00 70.88 160 GLN A C 1
ATOM 1177 O O . GLN A 1 160 ? 13.992 -13.087 4.835 1.00 70.88 160 GLN A O 1
ATOM 1182 N N . ILE A 1 161 ? 15.512 -12.689 3.226 1.00 77.44 161 ILE A N 1
ATOM 1183 C CA . ILE A 1 161 ? 16.678 -12.870 4.091 1.00 77.44 161 ILE A CA 1
ATOM 1184 C C . ILE A 1 161 ? 16.826 -11.582 4.915 1.00 77.44 161 ILE A C 1
ATOM 1186 O O . ILE A 1 161 ? 17.057 -10.522 4.331 1.00 77.44 161 ILE A O 1
ATOM 1190 N N . PRO A 1 162 ? 16.669 -11.634 6.251 1.00 56.75 162 PRO A N 1
ATOM 1191 C CA . PRO A 1 162 ? 16.858 -10.458 7.092 1.00 56.75 162 PRO A CA 1
ATOM 1192 C C . PRO A 1 162 ? 18.286 -9.926 6.924 1.00 56.75 162 PRO A C 1
ATOM 1194 O O . PR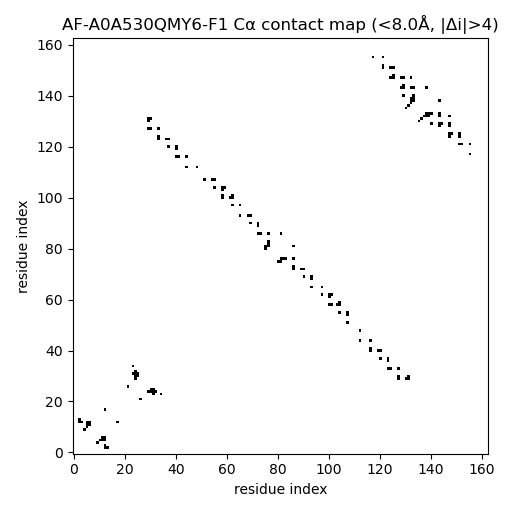O A 1 162 ? 19.232 -10.716 6.965 1.00 56.75 162 PRO A O 1
ATOM 1197 N N . ALA A 1 163 ? 18.417 -8.613 6.713 1.00 52.06 163 ALA A N 1
ATOM 1198 C CA . ALA A 1 163 ? 19.704 -7.919 6.617 1.00 52.06 163 ALA A CA 1
ATOM 1199 C C . ALA A 1 163 ? 20.493 -7.959 7.934 1.00 52.06 163 ALA A C 1
ATOM 1201 O O . ALA A 1 163 ? 19.852 -7.879 9.010 1.00 52.06 163 ALA A O 1
#

Nearest PDB structures (foldseek):
  5nnv-assembly1_A  TM=3.537E-01  e=1.237E+00  Bacillus subtilis subsp. subtilis str. 168
  1qu7-assembly1_B  TM=4.098E-01  e=5.905E+00  Escherichia coli

pLDDT: mean 83.09, std 9.72, range [50.12, 95.19]

Foldseek 3Di:
DVQVCCCVPPVDNDPVVVVVQCVQCVVPPLSSVLSVQLVVLVVVVVVVVVVLVVLLVVLVVLLVCLVVQLVVLVVCCVVVVDDPVVSVVSVVVSVVVNVVSVVSNVVSVVPPVPVVSLVVNLVSQLVSQLCCCVVPVVHDSVRSNVVSNVVSVVVSVVVPPDD

Mean predicted aligned error: 10.26 Å

Radius of gyration: 27.26 Å; Cα contacts (8 Å, |Δi|>4): 93; chains: 1; bounding box: 53×44×71 Å